Protein AF-A0A2W6CT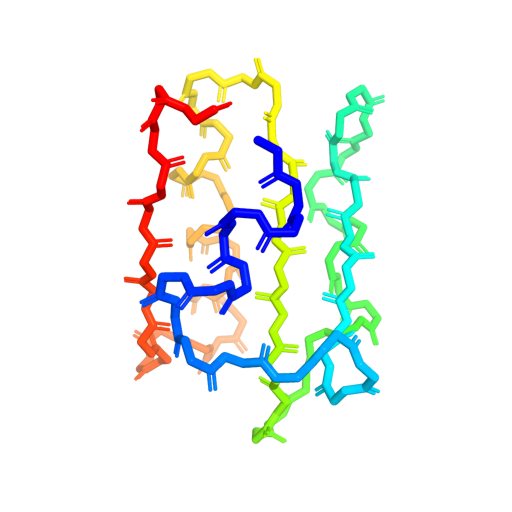M8-F1 (afdb_monomer)

pLDDT: mean 84.87, std 4.7, range [62.22, 90.62]

Structure (mmCIF, N/CA/C/O backbone):
data_AF-A0A2W6CTM8-F1
#
_entry.id   AF-A0A2W6CTM8-F1
#
loop_
_atom_site.group_PDB
_atom_site.id
_atom_site.type_symbol
_atom_site.label_atom_id
_atom_site.label_alt_id
_atom_site.label_comp_id
_atom_site.label_asym_id
_atom_site.label_entity_id
_atom_site.label_seq_id
_atom_site.pdbx_PDB_ins_code
_atom_site.Cartn_x
_atom_site.Cartn_y
_atom_site.Cartn_z
_atom_site.occupancy
_atom_site.B_iso_or_equiv
_atom_site.auth_seq_id
_atom_site.auth_comp_id
_atom_site.auth_asym_id
_atom_site.auth_atom_id
_atom_site.pdbx_PDB_model_num
ATOM 1 N N . SER A 1 1 ? 7.612 15.818 0.124 1.00 74.50 1 SER A N 1
ATOM 2 C CA . SER A 1 1 ? 8.178 15.391 1.441 1.00 74.50 1 SER A CA 1
ATOM 3 C C . SER A 1 1 ? 7.249 14.428 2.207 1.00 74.50 1 SER A C 1
ATOM 5 O O . SER A 1 1 ? 6.035 14.589 2.121 1.00 74.50 1 SER A O 1
ATOM 7 N N . MET A 1 2 ? 7.787 13.457 2.972 1.00 79.06 2 MET A N 1
ATOM 8 C CA . MET A 1 2 ? 7.017 12.462 3.763 1.00 79.06 2 MET A CA 1
ATOM 9 C C . MET A 1 2 ? 6.101 13.118 4.807 1.00 79.06 2 MET A C 1
ATOM 11 O O . MET A 1 2 ? 4.905 12.836 4.838 1.00 79.06 2 MET A O 1
ATOM 15 N N . SER A 1 3 ? 6.621 14.053 5.604 1.00 80.62 3 SER A N 1
ATOM 16 C CA . SER A 1 3 ? 5.844 14.735 6.649 1.00 80.62 3 SER A CA 1
ATOM 17 C C . SER A 1 3 ? 4.672 15.540 6.076 1.00 80.62 3 SER A C 1
ATOM 19 O O . SER A 1 3 ? 3.596 15.573 6.667 1.00 80.62 3 SER A O 1
ATOM 21 N N . LEU A 1 4 ? 4.847 16.140 4.891 1.00 82.56 4 LEU A N 1
ATOM 22 C CA . LEU A 1 4 ? 3.791 16.897 4.211 1.00 82.56 4 LEU A CA 1
ATOM 23 C C . LEU A 1 4 ? 2.680 15.984 3.671 1.00 82.56 4 LEU A C 1
ATOM 25 O O . LEU A 1 4 ? 1.506 16.349 3.731 1.00 82.56 4 LEU A O 1
ATOM 29 N N . ALA A 1 5 ? 3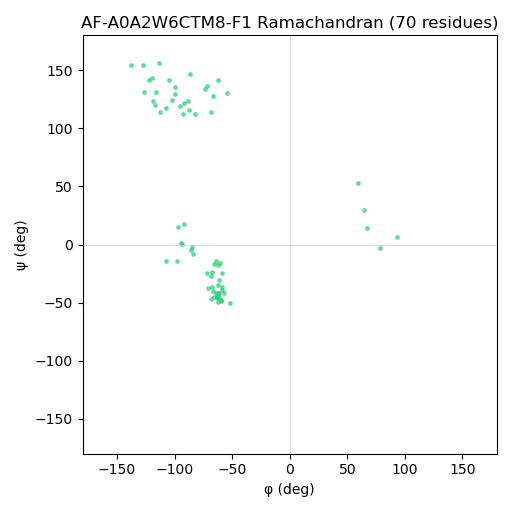.040 14.797 3.174 1.00 84.56 5 ALA A N 1
ATOM 30 C CA . ALA A 1 5 ? 2.068 13.785 2.772 1.00 84.56 5 ALA A CA 1
ATOM 31 C C . ALA A 1 5 ? 1.239 13.307 3.975 1.00 84.56 5 ALA A C 1
ATOM 33 O O . ALA A 1 5 ? 0.013 13.288 3.904 1.00 84.56 5 ALA A O 1
ATOM 34 N N . CYS A 1 6 ? 1.894 13.017 5.103 1.00 83.88 6 CYS A N 1
ATOM 35 C CA . CYS A 1 6 ? 1.219 12.595 6.334 1.00 83.88 6 CYS A CA 1
ATOM 36 C C . CYS A 1 6 ? 0.264 13.675 6.858 1.00 83.88 6 CYS A C 1
ATOM 38 O O . CYS A 1 6 ? -0.891 13.382 7.159 1.00 83.88 6 CYS A O 1
ATOM 40 N N . ALA A 1 7 ? 0.709 14.936 6.874 1.00 85.44 7 ALA A N 1
ATOM 41 C CA . ALA A 1 7 ? -0.114 16.069 7.290 1.00 85.44 7 ALA A CA 1
ATOM 42 C C . ALA A 1 7 ? -1.353 16.259 6.397 1.00 85.44 7 ALA A C 1
ATOM 44 O O . ALA A 1 7 ? -2.442 16.500 6.910 1.00 85.44 7 ALA A O 1
ATOM 45 N N . ARG A 1 8 ? -1.217 16.108 5.070 1.00 85.88 8 ARG A N 1
ATOM 46 C CA . ARG A 1 8 ? -2.350 16.204 4.130 1.00 85.88 8 ARG A CA 1
ATOM 47 C C . ARG A 1 8 ? -3.350 15.064 4.270 1.00 85.88 8 ARG A C 1
ATOM 49 O O . ARG A 1 8 ? -4.543 15.288 4.107 1.00 85.88 8 ARG A O 1
ATOM 56 N N . LEU A 1 9 ? -2.867 13.857 4.543 1.00 86.06 9 LEU A N 1
ATOM 57 C CA . LEU A 1 9 ? -3.713 12.674 4.696 1.00 86.06 9 LEU A CA 1
ATOM 58 C C . LEU A 1 9 ? -4.298 12.543 6.111 1.00 86.06 9 LEU A C 1
ATOM 60 O O . LEU A 1 9 ? -5.147 11.685 6.342 1.00 86.06 9 LEU A O 1
ATOM 64 N N . GLY A 1 10 ? -3.859 13.381 7.057 1.00 86.25 10 GLY A N 1
ATOM 65 C CA . GLY A 1 10 ? -4.241 13.281 8.466 1.00 86.25 10 GLY A CA 1
ATOM 66 C C . GLY A 1 10 ? -3.739 11.990 9.115 1.00 86.25 10 GLY A C 1
ATOM 67 O O . GLY A 1 10 ? -4.407 11.430 9.982 1.00 86.25 10 GLY A O 1
ATOM 68 N N . TRP A 1 11 ? -2.609 11.461 8.644 1.00 88.50 11 TRP A N 1
ATOM 69 C CA . TRP A 1 11 ? -2.035 10.208 9.131 1.00 88.50 11 TRP A CA 1
ATOM 70 C C . TRP A 1 11 ? -0.900 10.486 10.115 1.00 88.50 11 TRP A C 1
ATOM 72 O O . TRP A 1 11 ? -0.041 11.330 9.854 1.00 88.50 11 TRP A O 1
ATOM 82 N N . ALA A 1 12 ? -0.882 9.751 11.229 1.00 84.50 12 ALA A N 1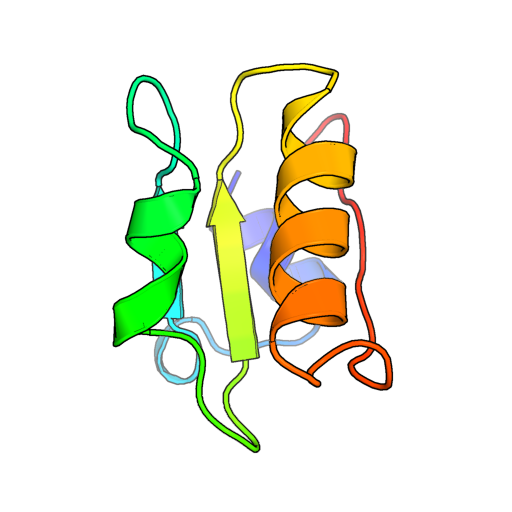
ATOM 83 C CA . ALA A 1 12 ? 0.257 9.733 12.135 1.00 84.50 12 ALA A CA 1
ATOM 84 C C . ALA A 1 12 ? 1.392 8.919 11.501 1.00 84.50 12 ALA A C 1
ATOM 86 O O . ALA A 1 12 ? 1.162 7.833 10.974 1.00 84.50 12 ALA A O 1
ATOM 87 N N . VAL A 1 13 ? 2.616 9.449 11.538 1.00 81.25 13 VAL A N 1
ATOM 88 C CA . VAL A 1 13 ? 3.791 8.809 10.918 1.00 81.25 13 VAL A CA 1
ATOM 89 C C . VAL A 1 13 ? 4.086 7.437 11.539 1.00 81.25 13 VAL A C 1
ATOM 91 O O . VAL A 1 13 ? 4.578 6.549 10.855 1.00 81.25 13 VAL A O 1
ATOM 94 N N . GLU A 1 14 ? 3.761 7.260 12.819 1.00 81.19 14 GLU A N 1
ATOM 95 C CA . GLU A 1 14 ? 3.933 6.007 13.565 1.00 81.19 14 GLU A CA 1
ATOM 96 C C . GLU A 1 14 ? 2.955 4.891 13.161 1.00 81.19 14 GLU A C 1
ATOM 98 O O . GLU A 1 14 ? 3.277 3.716 13.312 1.00 81.19 14 GLU A O 1
ATOM 103 N N . ASP A 1 15 ? 1.795 5.245 12.600 1.00 83.88 15 ASP A N 1
ATOM 104 C CA . ASP A 1 15 ? 0.737 4.301 12.211 1.00 83.88 15 ASP A CA 1
ATOM 105 C C . ASP A 1 15 ? 0.818 3.867 10.738 1.00 83.88 15 ASP A C 1
ATOM 107 O O . ASP A 1 15 ? -0.040 3.122 10.251 1.00 83.88 15 ASP A O 1
ATOM 111 N N . ILE A 1 16 ? 1.818 4.353 9.996 1.00 8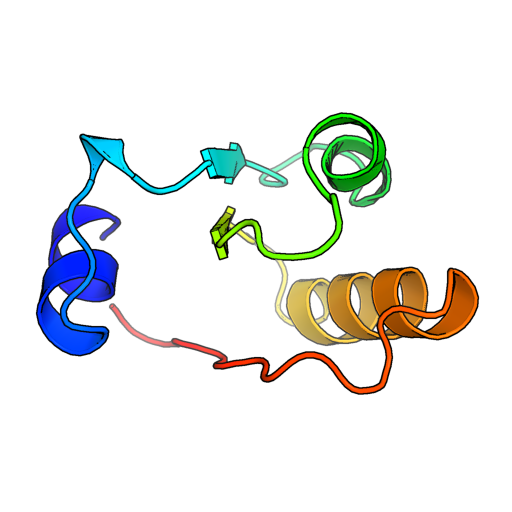8.25 16 ILE A N 1
ATOM 112 C CA . ILE A 1 16 ? 1.950 4.095 8.562 1.00 88.25 16 ILE A CA 1
ATOM 113 C C . ILE A 1 16 ? 3.279 3.428 8.221 1.00 88.25 16 ILE A C 1
ATOM 115 O O . ILE A 1 16 ? 4.338 3.782 8.734 1.00 88.25 16 ILE A O 1
ATOM 119 N N . ASP A 1 17 ? 3.232 2.499 7.271 1.00 89.31 17 ASP A N 1
ATOM 120 C CA . ASP A 1 17 ? 4.435 1.916 6.688 1.00 89.31 17 ASP A CA 1
ATOM 121 C C . ASP A 1 17 ? 4.903 2.774 5.514 1.00 89.31 17 ASP A C 1
ATOM 123 O O . ASP A 1 17 ? 4.214 2.892 4.498 1.00 89.31 17 ASP A O 1
ATOM 127 N N . VAL A 1 18 ? 6.086 3.378 5.638 1.00 87.81 18 VAL A N 1
ATOM 128 C CA . VAL A 1 18 ? 6.696 4.144 4.546 1.00 87.81 18 VAL A CA 1
ATOM 129 C C . VAL A 1 18 ? 7.669 3.267 3.776 1.00 87.81 18 VAL A C 1
ATOM 131 O O . VAL A 1 18 ? 8.668 2.796 4.317 1.00 87.81 18 VAL A O 1
ATOM 134 N N . ILE A 1 19 ? 7.399 3.082 2.488 1.00 88.56 19 ILE A N 1
ATOM 135 C CA . ILE A 1 19 ? 8.179 2.212 1.613 1.00 88.56 19 ILE A CA 1
ATOM 136 C C . ILE A 1 19 ? 8.768 3.044 0.492 1.00 88.56 19 ILE A C 1
ATOM 138 O O . ILE A 1 19 ? 8.052 3.686 -0.272 1.00 88.56 19 ILE A O 1
ATOM 142 N N . SER A 1 20 ? 10.090 3.001 0.365 1.00 88.06 20 SER A N 1
ATOM 143 C CA . S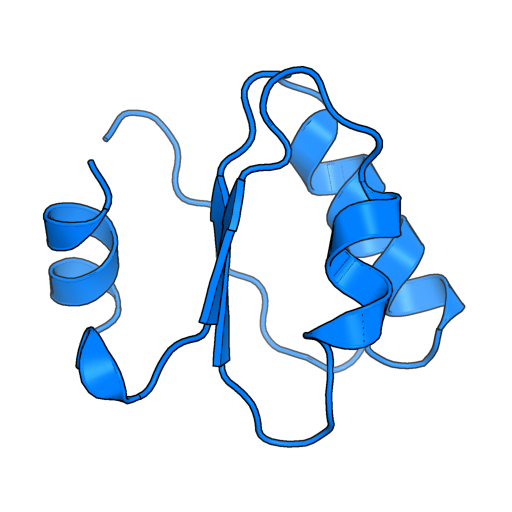ER A 1 20 ? 10.776 3.638 -0.752 1.00 88.06 20 SER A CA 1
ATOM 144 C C . SER A 1 20 ? 10.986 2.646 -1.889 1.00 88.06 20 SER A C 1
ATOM 146 O O . SER A 1 20 ? 11.775 1.708 -1.767 1.00 88.06 20 SER A O 1
ATOM 148 N N . ALA A 1 21 ? 10.298 2.877 -3.007 1.00 85.94 21 ALA A N 1
ATOM 149 C CA . ALA A 1 21 ? 10.524 2.191 -4.276 1.00 85.94 21 ALA A CA 1
ATOM 150 C C . ALA A 1 21 ? 11.418 3.019 -5.224 1.00 85.94 21 ALA A C 1
ATOM 152 O O . ALA A 1 21 ? 11.516 2.733 -6.414 1.00 85.94 21 ALA A O 1
ATOM 153 N N . VAL A 1 22 ? 12.104 4.042 -4.704 1.00 85.00 22 VAL A N 1
ATOM 154 C CA . VAL A 1 22 ? 13.075 4.840 -5.461 1.00 85.00 22 VAL A CA 1
ATOM 155 C C . VAL A 1 22 ? 14.291 3.973 -5.790 1.00 85.00 22 VAL A C 1
ATOM 157 O O . VAL A 1 22 ? 15.009 3.532 -4.892 1.00 85.00 22 VAL A O 1
ATOM 160 N N . GLY A 1 23 ? 14.502 3.693 -7.078 1.00 81.62 23 GLY A N 1
ATOM 161 C CA . GLY A 1 23 ? 15.595 2.833 -7.549 1.00 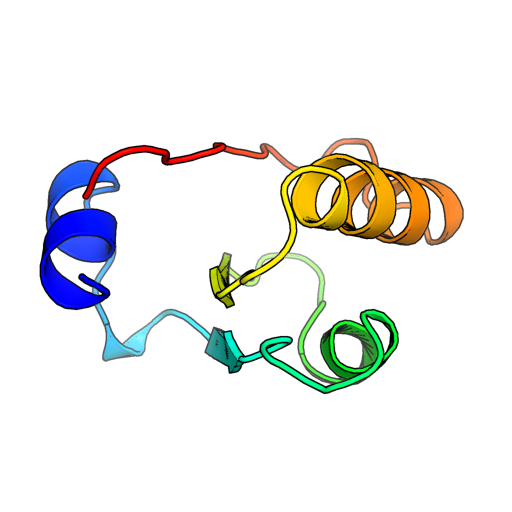81.62 23 GLY A CA 1
ATOM 162 C C . GLY A 1 23 ? 15.471 1.354 -7.151 1.00 81.62 23 GLY A C 1
ATOM 163 O O . GLY A 1 23 ? 16.449 0.615 -7.240 1.00 81.62 23 GLY A O 1
ATOM 164 N N . ARG A 1 24 ? 14.293 0.908 -6.695 1.00 83.69 24 ARG A N 1
ATOM 165 C CA . ARG A 1 24 ? 14.008 -0.486 -6.315 1.00 83.69 24 ARG A CA 1
ATOM 166 C C . ARG A 1 24 ? 12.763 -0.993 -7.045 1.00 83.69 24 ARG A C 1
ATOM 168 O O . ARG A 1 24 ? 11.896 -0.193 -7.392 1.00 83.69 24 ARG A O 1
ATOM 175 N N . PRO A 1 25 ? 12.629 -2.311 -7.264 1.00 82.94 25 PRO A N 1
ATOM 176 C CA . PRO A 1 25 ? 11.415 -2.863 -7.846 1.00 82.94 25 PRO A CA 1
ATOM 177 C C . PRO A 1 25 ? 10.205 -2.600 -6.942 1.00 82.94 25 PRO A C 1
ATOM 179 O O . PRO A 1 25 ? 10.281 -2.706 -5.714 1.00 82.94 25 PRO A O 1
ATOM 182 N N . ILE A 1 26 ? 9.066 -2.306 -7.572 1.00 84.31 26 ILE A N 1
ATOM 183 C CA . ILE A 1 26 ? 7.790 -2.017 -6.899 1.00 84.31 26 ILE A CA 1
ATOM 184 C C . ILE A 1 26 ? 7.236 -3.220 -6.112 1.00 84.31 26 ILE A C 1
ATOM 186 O O . ILE A 1 26 ? 6.390 -3.080 -5.237 1.00 84.31 26 ILE A O 1
ATOM 190 N N . GLU A 1 27 ? 7.783 -4.407 -6.359 1.00 85.00 27 GLU A N 1
ATOM 191 C CA . GLU A 1 27 ? 7.552 -5.636 -5.595 1.00 85.00 27 GLU A CA 1
ATOM 192 C C . GLU A 1 27 ? 8.014 -5.521 -4.131 1.00 85.00 27 GLU A C 1
ATOM 194 O O . GLU A 1 27 ? 7.542 -6.255 -3.267 1.00 85.00 27 GLU A O 1
ATOM 199 N N . THR A 1 28 ? 8.866 -4.542 -3.807 1.00 85.19 28 THR A N 1
ATOM 200 C CA . THR A 1 28 ? 9.274 -4.237 -2.421 1.00 85.19 28 THR A CA 1
ATOM 201 C C . THR A 1 28 ? 8.082 -3.844 -1.531 1.00 85.19 28 THR A C 1
ATOM 203 O O . THR A 1 28 ? 8.177 -3.902 -0.311 1.00 85.19 28 THR A O 1
ATOM 206 N N . LEU A 1 29 ? 6.934 -3.498 -2.124 1.00 83.88 29 LEU A N 1
ATOM 207 C CA . LEU A 1 29 ? 5.679 -3.247 -1.411 1.00 83.88 29 LEU A CA 1
ATOM 208 C C . LEU A 1 29 ? 5.073 -4.503 -0.777 1.00 83.88 29 LEU A C 1
ATOM 210 O O . LEU A 1 29 ? 4.337 -4.408 0.200 1.00 83.88 29 LEU A O 1
ATOM 214 N N . HIS A 1 30 ? 5.354 -5.683 -1.329 1.00 83.75 30 HIS A N 1
ATOM 215 C CA . HIS A 1 30 ? 4.695 -6.931 -0.950 1.00 83.75 30 HIS A CA 1
ATOM 216 C C . HIS A 1 30 ? 4.673 -7.252 0.548 1.00 83.75 30 HIS A C 1
ATOM 218 O O . HIS A 1 30 ? 3.587 -7.567 1.032 1.00 83.75 30 HIS A O 1
ATOM 224 N N . PRO A 1 31 ? 5.798 -7.210 1.286 1.00 84.56 31 PRO A N 1
ATOM 225 C CA . PRO A 1 31 ? 5.803 -7.576 2.703 1.00 84.56 31 PRO A CA 1
ATOM 226 C C . PRO A 1 31 ? 5.016 -6.606 3.592 1.00 84.56 31 PRO A C 1
ATOM 228 O O . PRO A 1 31 ? 4.567 -6.994 4.664 1.00 84.56 31 PRO A O 1
ATOM 231 N N . SER A 1 32 ? 4.844 -5.359 3.161 1.00 83.44 32 SER A N 1
ATOM 232 C CA . SER A 1 32 ? 4.223 -4.307 3.971 1.00 83.44 32 SER A CA 1
ATOM 233 C C . SER A 1 32 ? 2.740 -4.097 3.660 1.00 83.44 32 SER A C 1
ATOM 235 O O . SER A 1 32 ? 2.031 -3.442 4.422 1.00 83.44 32 SER A O 1
ATOM 237 N N . VAL A 1 33 ? 2.248 -4.637 2.543 1.00 85.25 33 VAL A N 1
ATOM 238 C CA . VAL A 1 33 ? 0.832 -4.550 2.177 1.00 85.25 33 VAL A CA 1
ATOM 239 C C . VAL A 1 33 ? 0.061 -5.642 2.912 1.00 85.25 33 VAL A C 1
ATOM 241 O O . VAL A 1 33 ? 0.190 -6.829 2.610 1.00 85.25 33 VAL A O 1
ATOM 244 N N . ALA A 1 34 ? -0.787 -5.220 3.846 1.00 84.81 34 ALA A N 1
ATOM 245 C CA . ALA A 1 34 ? -1.694 -6.094 4.575 1.00 84.81 34 ALA A CA 1
ATOM 246 C C . ALA A 1 34 ? -3.085 -5.449 4.715 1.00 84.81 34 ALA A C 1
ATOM 248 O O . ALA A 1 34 ? -3.197 -4.218 4.710 1.00 84.81 34 ALA A O 1
ATOM 249 N N . PRO A 1 35 ? -4.153 -6.253 4.870 1.00 81.81 35 PRO A N 1
ATOM 250 C CA . PRO A 1 35 ? -5.499 -5.737 5.095 1.00 81.81 35 PRO A CA 1
ATOM 251 C C . PRO A 1 35 ? -5.552 -4.780 6.293 1.00 81.81 35 PRO A C 1
ATOM 253 O O . PRO A 1 35 ? -5.056 -5.096 7.372 1.00 81.81 35 PRO A O 1
ATOM 256 N N . GLY A 1 36 ? -6.154 -3.603 6.101 1.00 83.44 36 GLY A N 1
ATOM 257 C CA . GLY A 1 36 ? -6.325 -2.596 7.155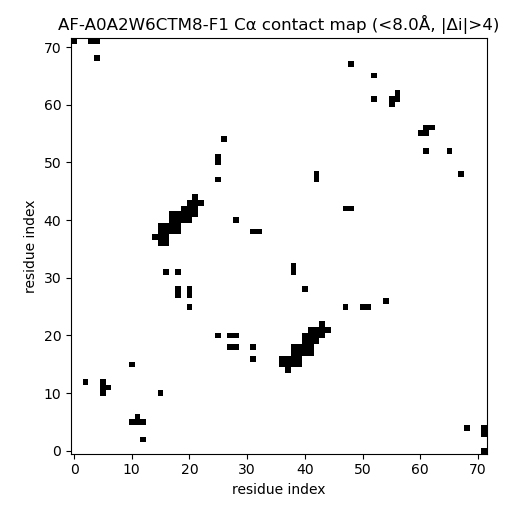 1.00 83.44 36 GLY A CA 1
ATOM 258 C C . GLY A 1 36 ? -5.083 -1.760 7.480 1.00 83.44 36 GLY A C 1
ATOM 259 O O . GLY A 1 36 ? -5.188 -0.836 8.285 1.00 83.44 36 GLY A O 1
ATOM 260 N N . ARG A 1 37 ? -3.928 -2.023 6.851 1.00 86.12 37 ARG A N 1
ATOM 261 C CA . ARG A 1 37 ? -2.732 -1.184 7.009 1.00 86.12 37 ARG A CA 1
ATOM 262 C C . ARG A 1 37 ? -2.730 -0.017 6.029 1.00 86.12 37 ARG A C 1
ATOM 264 O O . ARG A 1 37 ? -3.196 -0.129 4.896 1.00 86.12 37 ARG A O 1
ATOM 271 N N . ARG A 1 38 ? -2.168 1.105 6.474 1.00 89.25 38 ARG A N 1
ATOM 272 C CA . ARG A 1 38 ? -1.917 2.288 5.649 1.00 89.25 38 ARG A CA 1
ATOM 273 C C . ARG A 1 38 ? -0.458 2.282 5.225 1.00 89.25 38 ARG A C 1
ATOM 275 O O . ARG A 1 38 ? 0.432 2.126 6.056 1.00 89.25 38 ARG A O 1
ATOM 282 N N . VAL A 1 39 ? -0.230 2.454 3.930 1.00 89.38 39 VAL A N 1
ATOM 283 C CA . VAL A 1 39 ? 1.104 2.392 3.336 1.00 89.38 39 VAL A CA 1
ATOM 284 C C . VAL A 1 39 ? 1.339 3.660 2.530 1.00 89.38 39 VAL A C 1
ATOM 286 O O . VAL A 1 39 ? 0.497 4.048 1.721 1.00 89.38 39 VAL A O 1
ATOM 289 N N . LEU A 1 40 ? 2.489 4.295 2.738 1.00 89.56 40 LEU A N 1
ATOM 290 C CA . LEU A 1 40 ? 2.957 5.419 1.939 1.00 89.56 40 LEU A CA 1
ATOM 291 C C . LEU A 1 40 ? 4.111 4.951 1.058 1.00 89.56 40 LEU A C 1
ATOM 293 O O . LEU A 1 40 ? 5.168 4.567 1.554 1.00 89.56 40 LEU A O 1
ATOM 297 N N . VAL A 1 41 ? 3.919 5.013 -0.256 1.00 89.12 41 VAL A N 1
ATOM 298 C CA . VAL A 1 41 ? 4.933 4.587 -1.223 1.00 89.12 41 VAL A CA 1
ATOM 299 C C . VAL A 1 41 ? 5.627 5.801 -1.815 1.00 89.12 41 VAL A C 1
ATOM 301 O O . VAL A 1 41 ? 4.978 6.673 -2.388 1.00 89.12 41 VAL A O 1
ATOM 304 N N . LEU A 1 42 ? 6.952 5.845 -1.706 1.00 88.62 42 LEU A N 1
ATOM 305 C CA . LEU A 1 42 ? 7.779 6.850 -2.362 1.00 88.62 42 LEU A CA 1
ATOM 306 C C . LEU A 1 42 ? 8.231 6.318 -3.719 1.00 88.62 42 LEU A C 1
ATOM 308 O O . LEU A 1 42 ? 8.882 5.274 -3.805 1.00 88.62 42 LEU A O 1
ATOM 312 N N . LEU A 1 43 ? 7.878 7.054 -4.766 1.00 87.12 43 LEU A N 1
ATOM 313 C CA . LEU A 1 43 ? 8.143 6.723 -6.161 1.00 87.12 43 LEU A CA 1
ATOM 314 C C . LEU A 1 43 ? 9.009 7.823 -6.778 1.00 87.12 43 LEU A C 1
ATOM 316 O O . LEU A 1 43 ? 8.837 8.996 -6.454 1.00 87.12 43 LEU A O 1
ATOM 320 N N . SER A 1 44 ? 9.934 7.442 -7.657 1.00 82.19 44 SER A N 1
ATOM 321 C CA . SER A 1 44 ? 10.772 8.378 -8.425 1.00 82.19 44 SER A CA 1
ATOM 322 C C . SER A 1 44 ? 10.398 8.468 -9.902 1.00 82.19 44 SER A C 1
ATOM 324 O O . SER A 1 44 ? 10.855 9.369 -10.594 1.00 82.19 44 SER A O 1
ATOM 326 N N . GLU A 1 45 ? 9.593 7.524 -10.384 1.00 79.19 45 GLU A N 1
ATOM 327 C CA . GLU A 1 45 ? 9.237 7.365 -11.793 1.00 79.19 45 GLU A CA 1
ATOM 328 C C . GLU A 1 45 ? 7.805 7.859 -12.020 1.00 79.19 45 GLU A C 1
ATOM 330 O O . GLU A 1 45 ? 6.926 7.558 -11.207 1.00 79.19 45 GLU A O 1
ATOM 335 N N . ALA A 1 46 ? 7.552 8.528 -13.149 1.00 73.81 46 ALA A N 1
ATOM 336 C CA . ALA A 1 46 ? 6.211 8.994 -13.523 1.00 73.81 46 ALA A CA 1
ATOM 337 C C . ALA A 1 46 ? 5.197 7.835 -13.620 1.00 73.81 46 ALA A C 1
ATOM 339 O O . ALA A 1 46 ? 4.082 7.929 -13.114 1.00 73.81 46 ALA A O 1
ATOM 340 N N . ASP A 1 47 ? 5.620 6.684 -14.154 1.00 82.31 47 ASP A N 1
ATOM 341 C CA . ASP A 1 47 ? 4.771 5.489 -14.271 1.00 82.31 47 ASP A CA 1
ATOM 342 C C . ASP A 1 47 ? 4.747 4.624 -12.997 1.00 82.31 47 ASP A C 1
ATOM 344 O O . ASP A 1 47 ? 4.056 3.599 -12.926 1.00 82.31 47 ASP A O 1
ATOM 348 N N . GLY A 1 48 ? 5.508 5.006 -11.965 1.00 84.75 48 GLY A N 1
ATOM 349 C CA . GLY A 1 48 ? 5.644 4.235 -10.730 1.00 84.75 48 GLY A CA 1
ATOM 350 C C . GLY A 1 48 ? 4.304 4.015 -10.027 1.00 84.75 48 GLY A C 1
ATOM 351 O O . GLY A 1 48 ? 4.051 2.927 -9.508 1.00 84.75 48 GLY A O 1
ATOM 352 N N . ALA A 1 49 ? 3.418 5.014 -10.069 1.00 86.06 49 ALA A N 1
ATOM 353 C CA . ALA A 1 49 ? 2.112 4.962 -9.419 1.00 86.06 49 ALA A CA 1
ATOM 354 C C . ALA A 1 49 ? 1.188 3.948 -10.096 1.00 86.06 49 ALA A C 1
ATOM 356 O O . ALA A 1 49 ? 0.605 3.095 -9.428 1.00 86.06 49 ALA A O 1
ATOM 357 N N . GLN A 1 50 ? 1.113 3.979 -11.428 1.00 88.38 50 GLN A N 1
ATOM 358 C CA . GLN A 1 50 ? 0.301 3.040 -12.196 1.00 88.38 50 GLN A CA 1
ATOM 359 C C . GLN A 1 50 ? 0.777 1.5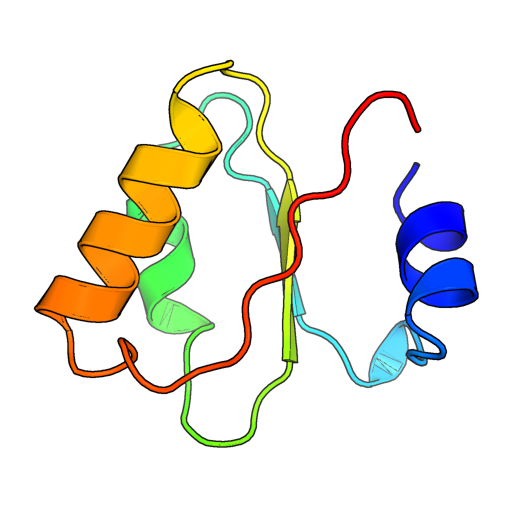97 -11.996 1.00 88.38 50 GLN A C 1
ATOM 361 O O . GLN A 1 50 ? -0.039 0.695 -11.802 1.00 88.38 50 GLN A O 1
ATOM 366 N N . ARG A 1 51 ? 2.097 1.372 -11.974 1.00 88.69 51 ARG A N 1
ATOM 367 C CA . ARG A 1 51 ? 2.677 0.049 -11.695 1.00 88.69 51 ARG A CA 1
ATOM 368 C C . ARG A 1 51 ? 2.365 -0.428 -10.277 1.00 88.69 51 ARG A C 1
ATOM 370 O O . ARG A 1 51 ? 2.022 -1.595 -10.103 1.00 88.69 51 ARG A O 1
ATOM 377 N N . ALA A 1 52 ? 2.444 0.458 -9.283 1.00 88.31 52 ALA A N 1
ATOM 378 C CA . ALA A 1 52 ? 2.107 0.144 -7.896 1.00 88.31 52 ALA A CA 1
ATOM 379 C C . ALA A 1 52 ? 0.634 -0.255 -7.751 1.00 88.31 52 ALA A C 1
ATOM 381 O O . ALA A 1 52 ? 0.328 -1.309 -7.197 1.00 88.31 52 ALA A O 1
ATOM 382 N N . VAL A 1 53 ? -0.276 0.551 -8.304 1.00 89.12 53 VAL A N 1
ATOM 383 C CA . VAL A 1 53 ? -1.720 0.287 -8.269 1.00 89.12 53 VAL A CA 1
ATOM 384 C C . VAL A 1 53 ? -2.059 -0.996 -9.018 1.00 89.12 53 VAL A C 1
ATOM 386 O O . VAL A 1 53 ? -2.777 -1.834 -8.482 1.00 89.12 53 VAL A O 1
ATOM 389 N N . GLY A 1 54 ? -1.502 -1.205 -10.213 1.00 90.62 54 GLY A N 1
ATOM 390 C CA . GLY A 1 54 ? -1.703 -2.440 -10.973 1.00 90.62 54 GLY A CA 1
ATOM 391 C C . GLY A 1 54 ? -1.271 -3.682 -10.192 1.00 90.62 54 GLY A C 1
ATOM 392 O O . GLY A 1 54 ? -1.995 -4.677 -10.155 1.00 90.62 54 GLY A O 1
ATOM 393 N N . LEU A 1 55 ? -0.137 -3.599 -9.495 1.00 89.06 55 LEU A N 1
ATOM 394 C CA . LEU A 1 55 ? 0.367 -4.673 -8.645 1.00 89.06 55 LEU A CA 1
ATOM 395 C C . LEU A 1 55 ? -0.529 -4.930 -7.421 1.00 89.06 55 LEU A C 1
ATOM 397 O O . LEU A 1 55 ? -0.766 -6.087 -7.073 1.00 89.06 55 LEU A O 1
ATOM 401 N N . LEU A 1 56 ? -1.060 -3.881 -6.788 1.00 88.56 56 LEU A N 1
ATOM 402 C CA . LEU A 1 56 ? -2.016 -4.001 -5.680 1.00 88.56 56 LEU A CA 1
ATOM 403 C C . LEU A 1 56 ? -3.339 -4.627 -6.146 1.00 88.56 56 LEU A C 1
ATOM 405 O O . LEU A 1 56 ? -3.835 -5.560 -5.510 1.00 88.56 56 LEU A O 1
ATOM 409 N N . CYS A 1 57 ? -3.873 -4.178 -7.283 1.00 89.94 57 CYS A N 1
ATOM 410 C CA . CYS A 1 57 ? -5.081 -4.725 -7.899 1.00 89.94 57 CYS A CA 1
ATOM 411 C C . CYS A 1 57 ? -4.928 -6.209 -8.241 1.00 89.94 57 CYS A C 1
ATOM 413 O O . CYS A 1 57 ? -5.783 -7.008 -7.862 1.00 89.94 57 CYS A O 1
ATOM 415 N N . ALA A 1 58 ? -3.820 -6.597 -8.882 1.00 89.69 58 ALA A N 1
ATOM 416 C CA . ALA A 1 58 ? -3.532 -7.990 -9.232 1.00 89.69 58 ALA A CA 1
ATOM 417 C C . ALA A 1 58 ? -3.475 -8.919 -8.006 1.00 89.69 58 ALA A C 1
ATOM 419 O O . ALA A 1 58 ? -3.708 -10.119 -8.123 1.00 89.69 58 ALA A O 1
ATOM 420 N N . ARG A 1 59 ? -3.190 -8.367 -6.821 1.00 84.56 59 ARG A N 1
ATOM 421 C CA . ARG A 1 59 ? -3.115 -9.102 -5.553 1.00 84.56 59 ARG A CA 1
ATOM 422 C C . ARG A 1 59 ? -4.422 -9.109 -4.751 1.00 84.56 59 ARG A C 1
ATOM 424 O O . ARG A 1 59 ? -4.444 -9.674 -3.663 1.00 84.56 59 ARG A O 1
ATOM 431 N N . GLY A 1 60 ? -5.484 -8.482 -5.257 1.00 88.12 60 GLY A N 1
ATOM 432 C CA . GLY A 1 60 ? -6.786 -8.403 -4.587 1.00 88.12 60 GLY A CA 1
ATOM 433 C C . GLY A 1 60 ? -7.000 -7.160 -3.717 1.00 88.12 60 GLY A C 1
ATOM 434 O O . GLY A 1 60 ? -8.043 -7.046 -3.082 1.00 88.12 60 GLY A O 1
ATOM 435 N N . TYR A 1 61 ? -6.075 -6.193 -3.723 1.00 86.25 61 TYR A N 1
ATOM 436 C CA . TYR A 1 61 ? -6.215 -4.914 -3.007 1.00 86.25 61 TYR A CA 1
ATOM 437 C C . TYR A 1 61 ? -6.837 -3.801 -3.867 1.00 86.25 61 TYR A C 1
ATOM 439 O O . TYR A 1 61 ? -6.729 -2.625 -3.541 1.00 86.25 61 TYR A O 1
ATOM 447 N N . GLY A 1 62 ? -7.505 -4.142 -4.973 1.00 84.56 62 GLY A N 1
ATOM 448 C CA . GLY A 1 62 ? -8.070 -3.148 -5.897 1.00 84.56 62 GLY A CA 1
ATOM 449 C C . GLY A 1 62 ? -9.207 -2.296 -5.320 1.00 84.56 62 GLY A C 1
ATOM 450 O O . GLY A 1 62 ? -9.515 -1.244 -5.866 1.00 84.56 62 GLY A O 1
ATOM 451 N N . ALA A 1 63 ? -9.813 -2.721 -4.207 1.00 85.56 63 ALA A N 1
ATOM 452 C CA . ALA A 1 63 ? -10.819 -1.942 -3.483 1.00 85.56 63 ALA A CA 1
ATOM 453 C C . ALA A 1 63 ? -10.211 -0.950 -2.471 1.00 85.56 63 ALA A C 1
ATOM 455 O O . ALA A 1 63 ? -10.944 -0.197 -1.830 1.00 85.56 63 ALA A O 1
ATOM 456 N N . SER A 1 64 ? -8.888 -0.963 -2.278 1.00 87.69 64 SER A N 1
ATOM 457 C CA . SER A 1 64 ? -8.220 -0.057 -1.347 1.00 87.69 64 SER A CA 1
ATOM 458 C C . SER A 1 64 ? -8.205 1.376 -1.89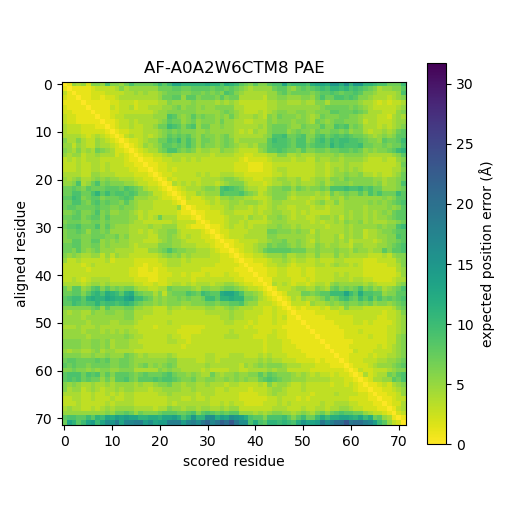6 1.00 87.69 64 SER A C 1
ATOM 460 O O . SER A 1 64 ? -7.904 1.574 -3.074 1.00 87.69 64 SER A O 1
ATOM 462 N N . PRO A 1 65 ? -8.488 2.395 -1.063 1.00 87.06 65 PRO A N 1
ATOM 463 C CA . PRO A 1 65 ? -8.382 3.782 -1.491 1.00 87.06 65 PRO A CA 1
ATOM 464 C C . PRO A 1 65 ? -6.915 4.128 -1.755 1.00 87.06 65 PRO A C 1
ATOM 466 O O . PRO A 1 65 ? -6.053 3.924 -0.899 1.00 87.06 65 PRO A O 1
ATOM 469 N N . VAL A 1 66 ? -6.640 4.674 -2.937 1.00 88.50 66 VAL A N 1
ATOM 470 C CA . VAL A 1 66 ? -5.307 5.136 -3.330 1.00 88.50 66 VAL A CA 1
ATOM 471 C C . VAL A 1 66 ? -5.357 6.638 -3.549 1.00 88.50 66 VAL A C 1
ATOM 473 O O . VAL A 1 66 ? -6.228 7.142 -4.255 1.00 88.50 66 VAL A O 1
ATOM 476 N N . VAL A 1 67 ? -4.399 7.348 -2.958 1.00 88.69 67 VAL A N 1
ATOM 477 C CA . VAL A 1 67 ? -4.196 8.778 -3.189 1.00 88.69 67 VAL A CA 1
ATOM 478 C C . VAL A 1 67 ? -2.824 8.958 -3.818 1.00 88.69 67 VAL A C 1
ATOM 480 O O . VAL A 1 67 ? -1.814 8.589 -3.221 1.00 88.69 67 VAL A O 1
ATOM 483 N N . LEU A 1 68 ? -2.795 9.521 -5.024 1.00 87.81 68 LEU A N 1
ATOM 484 C CA . LEU A 1 68 ? -1.559 9.948 -5.662 1.00 87.81 68 LEU A CA 1
ATOM 485 C C . LEU A 1 68 ? -1.263 11.385 -5.234 1.00 87.81 68 LEU A C 1
ATOM 487 O O . LEU A 1 68 ? -2.095 12.275 -5.405 1.00 87.81 68 LEU A O 1
ATOM 491 N N . LEU A 1 69 ? -0.085 11.597 -4.657 1.00 85.00 69 LEU A N 1
ATOM 492 C CA . LEU A 1 69 ? 0.388 12.918 -4.278 1.00 85.00 69 LEU A CA 1
ATOM 493 C C . LEU A 1 69 ? 1.588 13.275 -5.152 1.00 85.00 69 LEU A C 1
ATOM 495 O O . LEU A 1 69 ? 2.644 12.656 -5.038 1.00 85.00 69 LEU A O 1
ATOM 499 N N . GLU A 1 70 ? 1.423 14.283 -5.999 1.00 80.81 70 GLU A N 1
ATOM 500 C CA . GLU A 1 70 ? 2.475 14.799 -6.875 1.00 80.81 70 GLU A CA 1
ATOM 501 C C . GLU A 1 70 ? 2.855 16.226 -6.456 1.00 80.81 70 GLU A C 1
ATOM 503 O O . GLU A 1 70 ? 2.050 16.924 -5.838 1.00 80.81 70 GLU A O 1
ATOM 508 N N . GLN A 1 71 ? 4.075 16.663 -6.797 1.00 69.06 71 GLN A N 1
ATOM 509 C CA . GLN A 1 71 ? 4.560 18.036 -6.561 1.00 69.06 71 GLN A CA 1
ATOM 510 C C . GLN A 1 71 ? 4.562 18.463 -5.067 1.00 69.06 71 GLN A C 1
ATOM 512 O O . GLN A 1 71 ? 4.000 19.497 -4.704 1.00 69.06 71 GLN A O 1
ATOM 517 N N . LEU A 1 72 ? 5.190 17.658 -4.192 1.00 62.22 72 LEU A N 1
ATOM 518 C CA . LEU A 1 72 ? 5.258 17.861 -2.727 1.00 62.22 72 LEU A CA 1
ATOM 519 C C . LEU A 1 72 ? 6.638 18.219 -2.169 1.00 62.22 72 LEU A C 1
ATOM 521 O O . LEU A 1 72 ? 7.590 17.431 -2.372 1.00 62.22 72 LEU A O 1
#

Secondary structure (DSSP, 8-state):
-HHHHHHHHT--GGGEEEEE-TTS-GGGGTTT--TT-EEEEE--STTHHHHHHHHHIIIIITTS--------

Radius of gyration: 11.63 Å; Cα contacts (8 Å, |Δi|>4): 62; chains: 1; bounding box: 26×27×28 Å

Foldseek 3Di:
DVVVVCVVVVHDPVQEAEEECEVHDLCSCVVVDDPPGHYHYHDDDPCSQVVNQVVCVVVVNVVPDDDDDPDD

Mean predicted aligned error: 4.6 Å

Solvent-accessible surface area (backbone atoms only — not comparable to full-atom values): 4712 Å² total; per-residue (Å²): 76,72,71,59,52,28,62,74,70,73,46,58,74,89,72,40,50,77,45,76,33,58,97,45,64,67,71,72,49,56,91,74,65,52,94,93,60,52,71,46,76,43,67,79,50,91,64,41,59,60,54,46,50,51,55,37,36,78,72,71,48,62,86,56,91,80,82,90,87,76,97,100

Nearest PDB structures (foldseek):
  4dq0-assembly4_D  TM=4.249E-01  e=2.687E+00  Escherichia coli O157:H7 str. Sakai
  5gm2-assembly3_O  TM=4.806E-01  e=8.759E+00  Streptomyces blastmyceticus

Sequence (72 aa):
SMSLACARLGWAVEDIDVISAVGRPIETLHPSVAPGRRVLVLLSEADGAQRAVGLLCARGYGASPVVLLEQL